Protein AF-A0A1R2D442-F1 (afdb_monomer_lite)

Structure (mmCIF, N/CA/C/O backbone):
data_AF-A0A1R2D442-F1
#
_entry.id   AF-A0A1R2D442-F1
#
loop_
_atom_site.group_PDB
_atom_site.id
_atom_site.type_symbol
_atom_site.label_atom_id
_atom_site.label_alt_id
_atom_site.label_comp_id
_atom_site.label_asym_id
_atom_site.label_entity_id
_atom_site.label_seq_id
_atom_site.pdbx_PDB_ins_code
_atom_site.Cartn_x
_atom_site.Cartn_y
_atom_site.Cartn_z
_atom_site.occupancy
_atom_site.B_iso_or_equiv
_atom_site.auth_seq_id
_atom_site.auth_comp_id
_atom_site.auth_asym_id
_atom_site.auth_atom_id
_atom_site.pdbx_PDB_model_num
ATOM 1 N N . MET 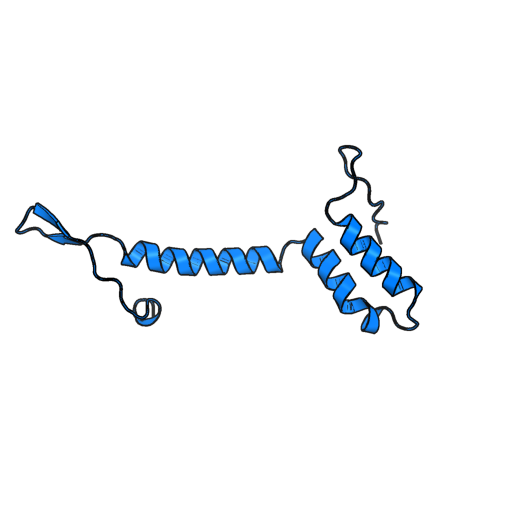A 1 1 ? 11.044 16.076 -16.675 1.00 42.22 1 MET A N 1
ATOM 2 C CA . MET A 1 1 ? 11.038 14.960 -15.705 1.00 42.22 1 MET A CA 1
ATOM 3 C C . MET A 1 1 ? 12.265 15.115 -14.827 1.00 42.22 1 MET A C 1
ATOM 5 O O . MET A 1 1 ? 13.367 15.085 -15.355 1.00 42.22 1 MET A O 1
ATOM 9 N N . SER A 1 2 ? 12.089 15.397 -13.533 1.00 43.41 2 SER A N 1
ATOM 10 C CA . SER A 1 2 ? 13.207 15.385 -12.580 1.00 43.41 2 SER A CA 1
ATOM 11 C C . 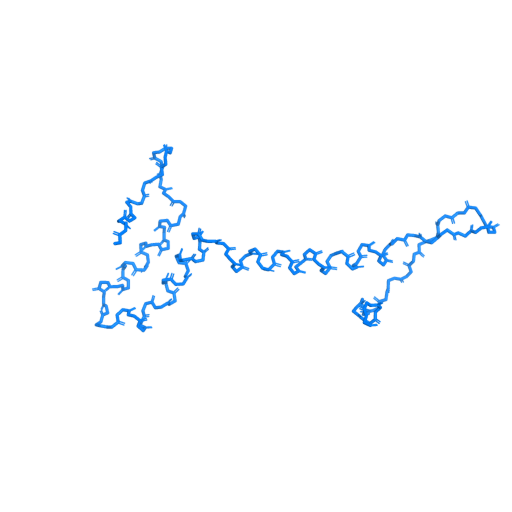SER A 1 2 ? 13.781 13.968 -12.544 1.00 43.41 2 SER A C 1
ATOM 13 O O . SER A 1 2 ? 13.036 13.015 -12.318 1.00 43.41 2 SER A O 1
ATOM 15 N N . MET A 1 3 ? 15.066 13.823 -12.857 1.00 52.88 3 MET A N 1
ATOM 16 C CA . MET A 1 3 ? 15.751 12.536 -12.884 1.00 52.88 3 MET A CA 1
ATOM 17 C C . MET A 1 3 ? 15.888 12.034 -11.444 1.00 52.88 3 MET A C 1
ATOM 19 O O . MET A 1 3 ? 16.604 12.626 -10.635 1.00 52.88 3 MET A O 1
ATOM 23 N N . PHE A 1 4 ? 15.167 10.964 -11.107 1.00 67.44 4 PHE A N 1
ATOM 24 C CA . PHE A 1 4 ? 15.327 10.282 -9.830 1.00 67.44 4 PHE A CA 1
ATOM 25 C C . PHE A 1 4 ? 16.737 9.678 -9.778 1.00 67.44 4 PHE A C 1
ATOM 27 O O . PHE A 1 4 ? 17.025 8.690 -10.446 1.00 67.44 4 PHE A O 1
ATOM 34 N N . HIS A 1 5 ? 17.635 10.303 -9.013 1.00 65.75 5 HIS A N 1
ATOM 35 C CA . HIS A 1 5 ? 19.043 9.897 -8.918 1.00 65.75 5 HIS A CA 1
ATOM 36 C C . HIS A 1 5 ? 19.276 8.681 -8.005 1.00 65.75 5 HIS A C 1
ATOM 38 O O . HIS A 1 5 ? 20.400 8.199 -7.917 1.00 65.75 5 HIS A O 1
ATOM 44 N N . GLY A 1 6 ? 18.250 8.186 -7.303 1.00 72.62 6 GLY A N 1
ATOM 45 C CA . GLY A 1 6 ? 18.356 7.004 -6.436 1.00 72.62 6 GLY A CA 1
ATOM 46 C C . GLY A 1 6 ? 19.116 7.202 -5.119 1.00 72.62 6 GLY A C 1
ATOM 47 O O . GLY A 1 6 ? 19.094 6.308 -4.277 1.00 72.62 6 GLY A O 1
ATOM 48 N N . MET A 1 7 ? 19.718 8.374 -4.900 1.00 79.75 7 MET A N 1
ATOM 49 C CA . MET A 1 7 ? 20.468 8.719 -3.688 1.00 79.75 7 MET A CA 1
ATOM 50 C C . MET A 1 7 ? 19.626 9.550 -2.720 1.00 79.75 7 MET A C 1
ATOM 52 O O . MET A 1 7 ? 18.886 10.452 -3.126 1.00 79.75 7 MET A O 1
ATOM 56 N N . SER A 1 8 ? 19.705 9.205 -1.440 1.00 80.06 8 SER A N 1
ATOM 57 C CA . SER A 1 8 ? 19.032 9.886 -0.337 1.00 80.06 8 SER A CA 1
ATOM 58 C C . SER A 1 8 ? 19.924 10.956 0.291 1.00 80.06 8 SER A C 1
ATOM 60 O O . SER A 1 8 ? 21.132 10.998 0.059 1.00 80.06 8 SER A O 1
ATOM 62 N N . LEU A 1 9 ? 19.310 11.881 1.035 1.00 80.75 9 LEU A N 1
ATOM 63 C CA . LEU A 1 9 ? 19.993 13.035 1.637 1.00 80.75 9 LEU A CA 1
ATOM 64 C C . LEU A 1 9 ? 21.011 12.626 2.713 1.00 80.75 9 LEU A C 1
ATOM 66 O O . LEU A 1 9 ? 21.939 13.370 3.001 1.00 80.75 9 LEU A O 1
ATOM 70 N N . ASP A 1 10 ? 20.844 11.436 3.280 1.00 86.06 10 ASP A N 1
ATOM 71 C CA . ASP A 1 10 ? 21.751 10.774 4.218 1.00 86.06 10 ASP A CA 1
ATOM 72 C C . ASP A 1 10 ? 22.910 10.032 3.522 1.00 86.06 10 ASP A C 1
ATOM 74 O O . ASP A 1 10 ? 23.714 9.384 4.186 1.00 86.06 10 ASP A O 1
ATOM 78 N N . GLY A 1 11 ? 23.012 10.110 2.190 1.00 82.44 11 GLY A N 1
ATOM 79 C CA . GLY A 1 11 ? 24.018 9.391 1.402 1.00 82.44 11 GLY A CA 1
ATOM 80 C C . GLY A 1 11 ? 23.702 7.906 1.201 1.00 82.44 11 GLY A C 1
ATOM 81 O O . GLY A 1 11 ? 24.472 7.201 0.549 1.00 82.44 11 GLY A O 1
ATOM 82 N N . GLY A 1 12 ? 22.570 7.434 1.729 1.00 85.50 12 GLY A N 1
ATOM 83 C CA . GLY A 1 12 ? 22.058 6.088 1.517 1.00 85.50 12 GLY A CA 1
ATOM 84 C C . GLY A 1 12 ? 21.279 5.944 0.210 1.00 85.50 12 GLY A C 1
ATOM 85 O O . GLY A 1 12 ? 21.035 6.901 -0.530 1.00 85.50 12 GLY A O 1
ATOM 86 N N . VAL A 1 13 ? 20.847 4.717 -0.065 1.00 87.50 13 VAL A N 1
ATOM 87 C CA . VAL A 1 13 ? 19.937 4.420 -1.174 1.00 87.50 13 VAL A CA 1
ATOM 88 C C . VAL A 1 13 ? 18.531 4.916 -0.820 1.00 87.50 13 VAL A C 1
ATOM 90 O O . VAL A 1 13 ? 18.041 4.680 0.283 1.00 87.50 13 VAL A O 1
ATOM 93 N N . GLN A 1 14 ? 17.862 5.594 -1.756 1.00 87.88 14 GLN A N 1
ATOM 94 C CA . GLN A 1 14 ? 16.468 6.013 -1.582 1.00 87.88 14 GLN A CA 1
ATOM 95 C C . GLN A 1 14 ? 15.564 4.815 -1.288 1.00 87.88 14 GLN A C 1
ATOM 97 O O . GLN A 1 14 ? 15.660 3.773 -1.933 1.00 87.88 14 GLN A O 1
ATOM 102 N N . ARG A 1 15 ? 14.599 4.997 -0.382 1.00 89.25 15 ARG A N 1
ATOM 103 C CA . ARG A 1 15 ? 13.645 3.950 0.031 1.00 89.25 15 ARG A CA 1
ATOM 104 C C . ARG A 1 15 ? 12.977 3.236 -1.149 1.00 89.25 15 ARG A C 1
ATOM 106 O O . ARG A 1 15 ? 12.837 2.020 -1.132 1.00 89.25 15 ARG A O 1
ATOM 113 N N . CYS A 1 16 ? 12.582 3.996 -2.169 1.00 93.00 16 CYS A N 1
ATOM 114 C CA . CYS A 1 16 ? 11.850 3.482 -3.329 1.00 93.00 16 CYS A CA 1
ATOM 115 C C . CYS A 1 16 ? 12.751 3.061 -4.498 1.00 93.00 16 CYS A C 1
ATOM 117 O O . CYS A 1 16 ? 12.250 2.721 -5.568 1.00 93.00 16 CYS A O 1
ATOM 119 N N . PHE A 1 17 ? 14.074 3.072 -4.313 1.00 92.06 17 PHE A N 1
ATOM 120 C CA . PHE A 1 17 ? 15.033 2.707 -5.353 1.00 92.06 17 PHE A CA 1
ATOM 121 C C . PHE A 1 17 ? 14.859 1.276 -5.892 1.00 92.06 17 PHE A C 1
ATOM 123 O O . PHE A 1 17 ? 14.928 1.120 -7.108 1.00 92.06 17 PHE A O 1
ATOM 130 N N . PRO A 1 18 ? 14.553 0.241 -5.080 1.00 92.56 18 PRO A N 1
ATOM 131 C CA . PRO A 1 18 ? 14.323 -1.103 -5.615 1.00 92.56 18 PRO A CA 1
ATOM 132 C C . PRO A 1 18 ? 13.138 -1.179 -6.588 1.00 92.56 18 PRO A C 1
ATOM 134 O O . PRO A 1 18 ? 13.218 -1.870 -7.598 1.00 92.56 18 PRO A O 1
ATOM 137 N N . PHE A 1 19 ? 12.055 -0.445 -6.317 1.00 94.38 19 PHE A N 1
ATOM 138 C CA . PHE A 1 19 ? 10.890 -0.383 -7.207 1.00 94.38 19 PHE A CA 1
ATOM 139 C C . PHE A 1 19 ? 11.201 0.392 -8.489 1.00 94.38 19 PHE A C 1
ATOM 141 O O . PHE A 1 19 ? 10.794 -0.011 -9.573 1.00 94.38 19 PHE A O 1
ATOM 148 N N . TRP A 1 20 ? 11.986 1.468 -8.375 1.00 92.19 20 TRP A N 1
ATOM 149 C CA . TRP A 1 20 ? 12.485 2.198 -9.537 1.00 92.19 20 TRP A CA 1
ATOM 150 C C . TRP A 1 20 ? 13.347 1.314 -10.444 1.00 92.19 20 TRP A C 1
ATOM 152 O O . TRP A 1 20 ? 13.164 1.337 -11.655 1.00 92.19 20 TRP A O 1
ATOM 162 N N . LEU A 1 21 ? 14.255 0.510 -9.877 1.00 93.25 21 LEU A N 1
ATOM 163 C CA . LEU A 1 21 ? 15.087 -0.409 -10.657 1.00 93.25 21 LEU A CA 1
ATOM 164 C C . LEU A 1 21 ? 14.244 -1.432 -11.421 1.00 93.25 21 LEU A C 1
ATOM 166 O O . LEU A 1 21 ? 14.451 -1.582 -12.619 1.00 93.25 21 LEU A O 1
ATOM 170 N N . LYS A 1 22 ? 13.249 -2.051 -10.773 1.00 93.19 22 LYS A N 1
ATOM 171 C CA . LYS A 1 22 ? 12.318 -2.971 -11.448 1.00 93.19 22 LYS A CA 1
ATOM 172 C C . LYS A 1 22 ? 11.600 -2.311 -12.624 1.00 93.19 22 LYS A C 1
ATOM 174 O O . LYS A 1 22 ? 11.584 -2.862 -13.719 1.00 93.19 22 LYS A O 1
ATOM 179 N N . PHE A 1 23 ? 11.078 -1.101 -12.417 1.00 93.75 23 PHE A N 1
ATOM 180 C CA . PHE A 1 23 ? 10.444 -0.333 -13.487 1.00 93.75 23 PHE A CA 1
ATOM 181 C C . PHE A 1 23 ? 11.413 -0.044 -14.637 1.00 93.75 23 PHE A C 1
ATOM 183 O O . PHE A 1 23 ? 11.050 -0.210 -15.796 1.00 93.75 23 PHE A O 1
ATOM 190 N N . VAL A 1 24 ? 12.646 0.367 -14.335 1.00 92.81 24 VAL A N 1
ATOM 191 C CA . VAL A 1 24 ? 13.677 0.641 -15.346 1.00 92.81 24 VAL A CA 1
ATOM 192 C C . VAL A 1 24 ? 14.063 -0.623 -16.114 1.00 92.81 24 VAL A C 1
ATOM 194 O O . VAL A 1 24 ? 14.292 -0.542 -17.320 1.00 92.81 24 VAL A O 1
ATOM 197 N N . ASP A 1 25 ? 14.141 -1.768 -15.440 1.00 93.19 25 ASP A N 1
ATOM 198 C CA . ASP A 1 25 ? 14.459 -3.053 -16.061 1.00 93.19 25 ASP A CA 1
ATOM 199 C C . ASP A 1 25 ? 13.353 -3.480 -17.034 1.00 93.19 25 ASP A C 1
ATOM 201 O O . ASP A 1 25 ? 13.663 -3.831 -18.172 1.00 93.19 25 ASP A O 1
ATOM 205 N N . CYS A 1 26 ? 12.079 -3.342 -16.649 1.00 93.44 26 CYS A N 1
ATOM 206 C CA . CYS A 1 26 ? 10.951 -3.549 -17.561 1.00 93.44 26 CYS A CA 1
ATOM 207 C C . CYS A 1 26 ? 10.968 -2.534 -18.718 1.00 93.44 26 CYS A C 1
ATOM 209 O O . CYS A 1 26 ? 10.901 -2.901 -19.888 1.00 93.44 26 CYS A O 1
ATOM 211 N N . TYR A 1 27 ? 11.143 -1.244 -18.411 1.00 92.19 27 TYR A N 1
ATOM 212 C CA . TYR A 1 27 ? 11.093 -0.154 -19.391 1.00 92.19 27 TYR A CA 1
ATOM 213 C C . TYR A 1 27 ? 12.143 -0.298 -20.499 1.00 92.19 27 TYR A C 1
ATOM 215 O O . TYR A 1 27 ? 11.917 0.125 -21.628 1.00 92.19 27 TYR A O 1
ATOM 223 N N . LYS A 1 28 ? 13.311 -0.868 -20.183 1.00 92.12 28 LYS A N 1
ATOM 224 C CA . LYS A 1 28 ? 14.384 -1.115 -21.159 1.00 92.12 28 LYS A CA 1
ATOM 225 C C . LYS A 1 28 ? 14.136 -2.338 -22.044 1.00 92.12 28 LYS A C 1
ATOM 227 O O . LYS A 1 28 ? 14.789 -2.440 -23.079 1.00 92.12 28 LYS A O 1
ATOM 232 N N . GLY A 1 29 ? 13.295 -3.274 -21.606 1.00 90.12 29 GLY A N 1
ATOM 233 C CA . GLY A 1 29 ? 13.070 -4.557 -22.273 1.00 90.12 29 GLY A CA 1
ATOM 234 C C . GLY A 1 29 ? 11.850 -4.598 -23.191 1.00 90.12 29 GLY A C 1
ATOM 235 O O . GLY A 1 29 ? 11.762 -5.510 -24.006 1.00 90.12 29 GLY A O 1
ATOM 236 N N . GLU A 1 30 ? 10.937 -3.634 -23.073 1.00 91.25 30 GLU A N 1
ATOM 237 C CA . GLU A 1 30 ? 9.624 -3.665 -23.726 1.00 91.25 30 GLU A CA 1
ATOM 238 C C . GLU A 1 30 ? 9.471 -2.595 -24.817 1.00 91.25 30 GLU A C 1
ATOM 240 O O . GLU A 1 30 ? 9.929 -1.461 -24.667 1.00 91.25 30 GLU A O 1
ATOM 245 N N . ASP A 1 31 ? 8.759 -2.942 -25.894 1.00 87.75 31 ASP A N 1
ATOM 246 C CA . ASP A 1 31 ? 8.485 -2.036 -27.023 1.00 87.75 31 ASP A CA 1
ATOM 247 C C . ASP A 1 31 ? 7.411 -0.979 -26.693 1.00 87.75 31 ASP A C 1
ATOM 249 O O . ASP A 1 31 ? 7.461 0.143 -27.201 1.00 87.75 31 ASP A O 1
ATOM 253 N N . ASP A 1 32 ? 6.455 -1.312 -25.813 1.00 89.69 32 ASP A N 1
ATOM 254 C CA . ASP A 1 32 ? 5.458 -0.377 -25.267 1.00 89.69 32 ASP A CA 1
ATOM 255 C C . ASP A 1 32 ? 5.469 -0.378 -23.726 1.00 89.69 32 ASP A C 1
ATOM 257 O O . ASP A 1 32 ? 4.632 -1.017 -23.070 1.00 89.69 32 ASP A O 1
ATOM 261 N N . PRO A 1 33 ? 6.394 0.377 -23.107 1.00 84.69 33 PRO A N 1
ATOM 262 C CA . PRO A 1 33 ? 6.508 0.439 -21.654 1.00 84.69 33 PRO A CA 1
ATOM 263 C C . PRO A 1 33 ? 5.272 1.018 -20.955 1.00 84.69 33 PRO A C 1
ATOM 265 O O . PRO A 1 33 ? 5.072 0.776 -19.764 1.00 84.69 33 PRO A O 1
ATOM 268 N N . GLY A 1 34 ? 4.443 1.795 -21.662 1.00 84.75 34 GLY A N 1
ATOM 269 C CA . GLY A 1 34 ? 3.266 2.439 -21.080 1.00 84.75 34 GLY A CA 1
ATOM 270 C C . GLY A 1 34 ? 2.183 1.434 -20.688 1.00 84.75 34 GLY A C 1
ATOM 271 O O . GLY A 1 34 ? 1.552 1.579 -19.637 1.00 84.75 34 GLY A O 1
ATOM 272 N N . ALA A 1 35 ? 1.991 0.403 -21.511 1.00 89.56 35 ALA A N 1
ATOM 273 C CA . ALA A 1 35 ? 1.067 -0.688 -21.230 1.00 89.56 35 ALA A CA 1
ATOM 274 C C . ALA A 1 35 ? 1.736 -1.815 -20.428 1.00 89.56 35 ALA A C 1
ATOM 276 O O . ALA A 1 35 ? 1.161 -2.280 -19.441 1.00 89.56 35 ALA A O 1
ATOM 277 N N . MET A 1 36 ? 2.948 -2.218 -20.824 1.00 91.06 36 MET A N 1
ATOM 278 C CA . MET A 1 36 ? 3.603 -3.434 -20.326 1.00 91.06 36 MET A CA 1
ATOM 279 C C . MET A 1 36 ? 4.218 -3.259 -18.932 1.00 91.06 36 MET A C 1
ATOM 281 O O . MET A 1 36 ? 4.099 -4.146 -18.095 1.00 91.06 36 MET A O 1
ATOM 285 N N . CYS A 1 37 ? 4.778 -2.083 -18.629 1.00 95.00 37 CYS A N 1
ATOM 286 C CA . CYS A 1 37 ? 5.448 -1.799 -17.349 1.00 95.00 37 CYS A CA 1
ATOM 287 C C . CYS A 1 37 ? 4.575 -0.998 -16.376 1.00 95.00 37 CYS A C 1
ATOM 289 O O . CYS A 1 37 ? 5.063 -0.356 -15.439 1.00 95.00 37 CYS A O 1
ATOM 291 N N . ARG A 1 38 ? 3.257 -0.995 -16.608 1.00 94.75 38 ARG A N 1
ATOM 292 C CA . ARG A 1 38 ? 2.303 -0.207 -15.824 1.00 94.75 38 ARG A CA 1
ATOM 293 C C . ARG A 1 38 ? 2.282 -0.625 -14.356 1.00 94.75 38 ARG A C 1
ATOM 295 O O . ARG A 1 38 ? 2.118 0.233 -13.493 1.00 94.75 38 ARG A O 1
ATOM 302 N N . GLU A 1 39 ? 2.409 -1.917 -14.075 1.00 95.00 39 GLU A N 1
ATOM 303 C CA . GLU A 1 39 ? 2.386 -2.446 -12.707 1.00 95.00 39 GLU A CA 1
ATOM 304 C C . GLU A 1 39 ? 3.636 -2.020 -11.927 1.00 95.00 39 GLU A C 1
ATOM 306 O O . GLU A 1 39 ? 3.502 -1.410 -10.867 1.00 95.00 39 GLU A O 1
ATOM 311 N N . ASP A 1 40 ? 4.830 -2.179 -12.506 1.00 94.62 40 ASP A N 1
ATOM 312 C CA . ASP A 1 40 ? 6.082 -1.726 -11.884 1.00 94.62 40 ASP A CA 1
ATOM 313 C C . ASP A 1 40 ? 6.095 -0.211 -11.640 1.00 94.62 40 ASP A C 1
ATOM 315 O O . ASP A 1 40 ? 6.538 0.270 -10.592 1.00 94.62 40 ASP A O 1
ATOM 319 N N . PHE A 1 41 ? 5.562 0.565 -12.590 1.00 93.94 41 PHE A N 1
ATOM 320 C CA . PHE A 1 41 ? 5.405 2.004 -12.409 1.00 93.94 41 PHE A CA 1
ATOM 321 C C . PHE A 1 41 ? 4.443 2.332 -11.261 1.00 93.94 41 PHE A C 1
ATOM 323 O O . PHE A 1 41 ? 4.708 3.240 -10.469 1.00 93.94 41 PHE A O 1
ATOM 330 N N . GLN A 1 42 ? 3.324 1.609 -11.155 1.00 95.56 42 GLN A N 1
ATOM 331 C CA . GLN A 1 42 ? 2.366 1.803 -10.071 1.00 95.56 42 GLN A CA 1
ATOM 332 C C . GLN A 1 42 ? 2.979 1.496 -8.708 1.00 95.56 42 GLN A C 1
ATOM 334 O O . GLN A 1 42 ? 2.699 2.243 -7.775 1.00 95.56 42 GLN A O 1
ATOM 339 N N . ASP A 1 43 ? 3.814 0.466 -8.594 1.00 95.94 43 ASP A N 1
ATOM 340 C CA . ASP A 1 43 ? 4.507 0.123 -7.349 1.00 95.94 43 ASP A CA 1
ATOM 341 C C . ASP A 1 43 ? 5.528 1.196 -6.954 1.00 95.94 43 ASP A C 1
ATOM 343 O O . ASP A 1 43 ? 5.556 1.648 -5.807 1.00 95.94 43 ASP A O 1
ATOM 347 N N . PHE A 1 44 ? 6.320 1.688 -7.912 1.00 94.25 44 PHE A N 1
ATOM 348 C CA . PHE A 1 44 ? 7.228 2.812 -7.671 1.00 94.25 44 PHE A CA 1
ATOM 349 C C . PHE A 1 44 ? 6.470 4.074 -7.226 1.00 94.25 44 PHE A C 1
ATOM 351 O O . PHE A 1 44 ? 6.843 4.726 -6.243 1.00 94.25 44 PHE A O 1
ATOM 358 N N . HIS A 1 45 ? 5.379 4.406 -7.919 1.00 94.44 45 HIS A N 1
ATOM 359 C CA . HIS A 1 45 ? 4.547 5.561 -7.596 1.00 94.44 45 HIS A CA 1
ATOM 360 C C . HIS A 1 45 ? 3.838 5.404 -6.239 1.00 94.44 45 HIS A C 1
ATOM 362 O O . HIS A 1 45 ? 3.709 6.375 -5.485 1.00 94.44 45 HIS A O 1
ATOM 368 N N . GLU A 1 46 ? 3.385 4.195 -5.903 1.00 96.38 46 GLU A N 1
ATOM 369 C CA . GLU A 1 46 ? 2.808 3.869 -4.599 1.00 96.38 46 GLU A CA 1
ATOM 370 C C . GLU A 1 46 ? 3.844 4.079 -3.501 1.00 96.38 46 GLU A C 1
ATOM 372 O O . GLU A 1 46 ? 3.567 4.846 -2.590 1.00 96.38 46 GLU A O 1
ATOM 377 N N . CYS A 1 47 ? 5.066 3.562 -3.641 1.00 94.62 47 CYS A N 1
ATOM 378 C CA . CYS A 1 47 ? 6.110 3.764 -2.638 1.00 94.62 47 CYS A CA 1
ATOM 379 C C . CYS A 1 47 ? 6.417 5.254 -2.399 1.00 94.62 47 CYS A C 1
ATOM 381 O O . CYS A 1 47 ? 6.618 5.681 -1.258 1.00 94.62 47 CYS A O 1
ATOM 383 N N . SER A 1 48 ? 6.431 6.068 -3.463 1.00 90.81 48 SER A N 1
ATOM 384 C CA . SER A 1 48 ? 6.720 7.503 -3.356 1.00 90.81 48 SER A CA 1
ATOM 385 C C . SER A 1 48 ? 5.597 8.301 -2.693 1.00 90.81 48 SER A C 1
ATOM 387 O O . SER A 1 48 ? 5.875 9.306 -2.041 1.00 90.81 48 SER A O 1
ATOM 389 N N . THR A 1 49 ? 4.338 7.916 -2.907 1.00 93.25 49 THR A N 1
ATOM 390 C CA . THR A 1 49 ? 3.171 8.702 -2.466 1.00 93.25 49 THR A CA 1
ATOM 391 C C . THR A 1 49 ? 2.455 8.101 -1.264 1.00 93.25 49 THR A C 1
ATOM 393 O O . THR A 1 49 ? 1.762 8.816 -0.551 1.00 93.25 49 THR A O 1
ATOM 396 N N . ARG A 1 50 ? 2.611 6.795 -1.039 1.00 95.25 50 ARG A N 1
ATOM 397 C CA . ARG A 1 50 ? 1.962 5.966 -0.012 1.00 95.25 50 ARG A CA 1
ATOM 398 C C . ARG A 1 50 ? 0.437 6.085 -0.013 1.00 95.25 50 ARG A C 1
ATOM 400 O O . ARG A 1 50 ? -0.226 5.894 1.002 1.00 95.25 50 ARG A O 1
ATOM 407 N N . ASN A 1 51 ? -0.150 6.434 -1.159 1.00 95.56 51 ASN A N 1
ATOM 408 C CA . ASN A 1 51 ? -1.574 6.751 -1.264 1.00 95.56 51 ASN A CA 1
ATOM 409 C C . ASN A 1 51 ? -2.473 5.545 -0.967 1.00 95.56 51 ASN A C 1
ATOM 411 O O . ASN A 1 51 ? -3.506 5.699 -0.312 1.00 95.56 51 ASN A O 1
ATOM 415 N N . LYS A 1 52 ? -2.115 4.354 -1.471 1.00 96.25 52 LYS A N 1
ATOM 416 C CA . LYS A 1 52 ? -2.906 3.134 -1.245 1.00 96.25 52 LYS A CA 1
ATOM 417 C C . LYS A 1 52 ? -2.802 2.716 0.222 1.00 96.25 52 LYS A C 1
ATOM 419 O O . LYS A 1 52 ? -3.831 2.475 0.848 1.00 96.25 52 LYS A O 1
ATOM 424 N N . GLU A 1 53 ? -1.593 2.735 0.783 1.00 96.81 53 GLU A N 1
ATOM 425 C CA . GLU A 1 53 ? -1.363 2.461 2.203 1.00 96.81 53 GLU A CA 1
ATOM 426 C C . GLU A 1 53 ? -2.119 3.431 3.127 1.00 96.81 53 GLU A C 1
ATOM 428 O O . GLU A 1 53 ? -2.817 2.994 4.037 1.00 96.81 53 GLU A O 1
ATOM 433 N N . MET A 1 54 ? -2.052 4.745 2.883 1.00 97.50 54 MET A N 1
ATOM 434 C CA . MET A 1 54 ? -2.764 5.733 3.702 1.00 97.50 54 MET A CA 1
ATOM 435 C C . MET A 1 54 ? -4.278 5.511 3.696 1.00 97.50 54 MET A C 1
ATOM 437 O O . MET A 1 54 ? -4.913 5.591 4.747 1.00 97.50 54 MET A O 1
ATOM 441 N N . ARG A 1 55 ? -4.865 5.193 2.534 1.00 97.62 55 ARG A N 1
ATOM 442 C CA . ARG A 1 55 ? -6.300 4.875 2.430 1.00 97.62 55 ARG A CA 1
ATOM 443 C C . ARG A 1 55 ? -6.659 3.607 3.196 1.00 97.62 55 ARG A C 1
ATOM 445 O O . ARG A 1 55 ? -7.677 3.589 3.883 1.00 97.62 55 ARG A O 1
ATOM 452 N N . LEU A 1 56 ? -5.825 2.572 3.103 1.00 97.31 56 LEU A N 1
ATOM 453 C CA . LEU A 1 56 ? -6.019 1.338 3.858 1.00 97.31 56 LEU A CA 1
ATOM 454 C C . LEU A 1 56 ? -5.952 1.602 5.367 1.00 97.31 56 LEU A C 1
ATOM 456 O O . LEU A 1 56 ? -6.857 1.207 6.094 1.00 97.31 56 LEU A O 1
ATOM 460 N N . ASN A 1 57 ? -4.932 2.328 5.827 1.00 97.94 57 ASN A N 1
ATOM 461 C CA . ASN A 1 57 ? -4.773 2.688 7.235 1.00 97.94 57 ASN A CA 1
ATOM 462 C C . ASN A 1 57 ? -5.954 3.518 7.746 1.00 97.94 57 ASN A C 1
ATOM 464 O O . ASN A 1 57 ? -6.422 3.295 8.860 1.00 97.94 57 ASN A O 1
ATOM 468 N N . TYR A 1 58 ? -6.461 4.456 6.942 1.00 97.38 58 TYR A N 1
ATOM 469 C CA . TYR A 1 58 ? -7.656 5.220 7.291 1.00 97.38 58 TYR A CA 1
ATOM 470 C C . TYR A 1 58 ? -8.860 4.299 7.496 1.00 97.38 58 TYR A C 1
ATOM 472 O O . TYR A 1 58 ? -9.512 4.374 8.534 1.00 97.38 58 TYR A O 1
ATOM 480 N N . ARG A 1 59 ? -9.094 3.373 6.559 1.00 96.50 59 ARG A N 1
ATOM 481 C CA . ARG A 1 59 ? -10.208 2.430 6.657 1.00 96.50 59 ARG A CA 1
ATOM 482 C C . ARG A 1 59 ? -10.073 1.495 7.858 1.00 96.50 59 ARG A C 1
ATOM 484 O O . ARG A 1 59 ? -11.034 1.300 8.587 1.00 96.50 59 ARG A O 1
ATOM 491 N N . ILE A 1 60 ? -8.880 0.963 8.114 1.00 96.50 60 ILE A N 1
ATOM 492 C CA . ILE A 1 60 ? -8.622 0.129 9.297 1.00 96.50 60 ILE A CA 1
ATOM 493 C C . ILE A 1 60 ? -8.907 0.915 10.583 1.00 96.50 60 ILE A C 1
ATOM 495 O O . ILE A 1 60 ? -9.550 0.394 11.491 1.00 96.50 60 ILE A O 1
ATOM 499 N N . ASN A 1 61 ? -8.457 2.169 10.670 1.00 96.19 61 ASN A N 1
ATOM 500 C CA . ASN A 1 61 ? -8.696 3.003 11.847 1.00 96.19 61 ASN A CA 1
ATOM 501 C C . ASN A 1 61 ? -10.178 3.323 12.052 1.00 96.19 61 ASN A C 1
ATOM 503 O O . ASN A 1 61 ? -10.630 3.349 13.195 1.00 96.19 61 ASN A O 1
ATOM 507 N N . GLU A 1 62 ? -10.922 3.547 10.972 1.00 93.88 62 GLU A N 1
ATOM 508 C CA . GLU A 1 62 ? -1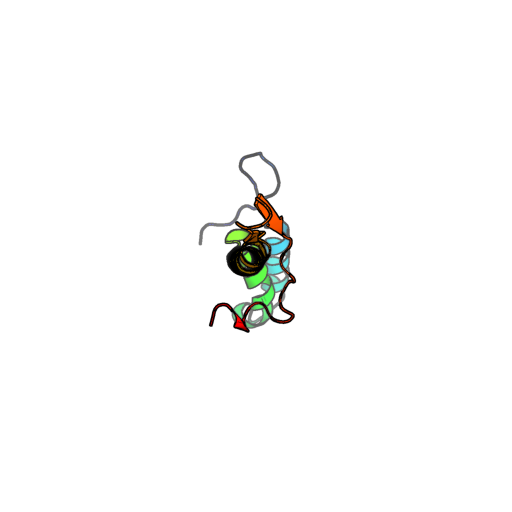2.372 3.728 11.006 1.00 93.88 62 GLU A CA 1
ATOM 509 C C . GLU A 1 62 ? -13.069 2.487 11.577 1.00 93.88 62 GLU A C 1
ATOM 511 O O . GLU A 1 62 ? -13.834 2.602 12.535 1.00 93.88 62 GLU A O 1
ATOM 516 N N . GLU A 1 63 ? -12.739 1.292 11.079 1.00 91.19 63 GLU A N 1
ATOM 517 C CA . GLU A 1 63 ? -13.322 0.056 11.609 1.00 91.19 63 GLU A CA 1
ATOM 518 C C . GLU A 1 63 ? -12.937 -0.163 13.079 1.00 91.19 63 GLU A C 1
ATOM 520 O O . GLU A 1 63 ? -13.789 -0.436 13.923 1.00 91.19 63 GLU A O 1
ATOM 525 N N . LEU A 1 64 ? -11.667 0.041 13.440 1.00 92.25 64 LEU A N 1
ATOM 526 C CA . LEU A 1 64 ? -11.222 -0.046 14.835 1.00 92.25 64 LEU A CA 1
ATOM 527 C C . LEU A 1 64 ? -11.932 0.965 15.743 1.00 92.25 64 LEU A C 1
ATOM 529 O O . LEU A 1 64 ? -12.135 0.687 16.926 1.00 92.25 64 LEU A O 1
ATOM 533 N N . HIS A 1 65 ? -12.294 2.139 15.228 1.00 90.62 65 HIS A N 1
ATOM 534 C CA . HIS A 1 65 ? -13.020 3.144 15.993 1.00 90.62 65 HIS A CA 1
ATOM 535 C C . HIS A 1 65 ? -14.439 2.681 16.335 1.00 90.62 65 HIS A C 1
ATOM 537 O O . HIS A 1 65 ? -14.836 2.795 17.497 1.00 90.62 65 HIS A O 1
ATOM 543 N N . LYS A 1 66 ? -15.154 2.074 15.379 1.00 88.44 66 LYS A N 1
ATOM 544 C CA . LYS A 1 66 ? -16.471 1.458 15.617 1.00 88.44 66 LYS A CA 1
ATOM 545 C C . LYS A 1 66 ? -16.406 0.429 16.745 1.00 88.44 66 LYS A C 1
ATOM 547 O O . LYS A 1 66 ? -17.165 0.510 17.710 1.00 88.44 66 LYS A O 1
ATOM 552 N N . TRP A 1 67 ? -15.427 -0.475 16.686 1.00 87.19 67 TRP A N 1
ATOM 553 C CA . TRP A 1 67 ? -15.210 -1.485 17.726 1.00 87.19 67 TRP A CA 1
ATOM 554 C C . TRP A 1 67 ? -14.899 -0.879 19.096 1.00 87.19 67 TRP A C 1
ATOM 556 O O . TRP A 1 67 ? -15.420 -1.345 20.107 1.00 87.19 67 TRP A O 1
ATOM 566 N N . LYS A 1 68 ? -14.082 0.181 19.149 1.00 88.50 68 LYS A N 1
ATOM 567 C CA . LYS A 1 68 ? -13.765 0.873 20.408 1.00 88.50 68 LYS A CA 1
ATOM 568 C C . LYS A 1 68 ? -14.998 1.492 21.055 1.00 88.50 68 LYS A C 1
ATOM 570 O O . LYS A 1 68 ? -15.104 1.424 22.272 1.00 88.50 68 LYS A O 1
ATOM 575 N N . ILE A 1 69 ? -15.907 2.074 20.269 1.00 86.94 69 ILE A N 1
ATOM 576 C CA . ILE A 1 69 ? -17.161 2.649 20.781 1.00 86.94 69 ILE A CA 1
ATOM 577 C C . ILE A 1 69 ? -18.066 1.550 21.346 1.00 86.94 69 ILE A C 1
ATOM 579 O O . ILE A 1 69 ? -18.587 1.694 22.449 1.00 86.94 69 ILE A O 1
ATOM 583 N N . LEU A 1 70 ? -18.224 0.439 20.622 1.00 85.69 70 LEU A N 1
ATOM 584 C CA . LEU A 1 70 ? -19.061 -0.683 21.062 1.00 85.69 70 LEU A CA 1
ATOM 585 C C . LEU A 1 70 ? -18.525 -1.371 22.325 1.00 85.69 70 LEU A C 1
ATOM 587 O O . LEU A 1 70 ? -19.299 -1.916 23.107 1.00 85.69 70 LEU A O 1
ATOM 591 N N . ALA A 1 71 ? -17.209 -1.334 22.535 1.00 86.62 71 ALA A N 1
ATOM 592 C CA . ALA A 1 71 ? -16.561 -1.902 23.710 1.00 86.62 71 ALA A CA 1
ATOM 593 C C . ALA A 1 71 ? -16.644 -1.010 24.966 1.00 86.62 71 ALA A C 1
ATOM 595 O O . ALA A 1 71 ? -16.151 -1.421 26.018 1.00 86.62 71 ALA A O 1
ATOM 596 N N . ILE A 1 72 ? -17.224 0.198 24.889 1.00 87.06 72 ILE A N 1
ATOM 597 C CA . ILE A 1 72 ? -17.344 1.087 26.054 1.00 87.06 72 ILE A CA 1
ATOM 598 C C . ILE A 1 72 ? -18.286 0.440 27.087 1.00 87.06 72 ILE A C 1
ATOM 600 O O . ILE A 1 72 ? -19.445 0.171 26.763 1.00 87.06 72 ILE A O 1
ATOM 604 N N 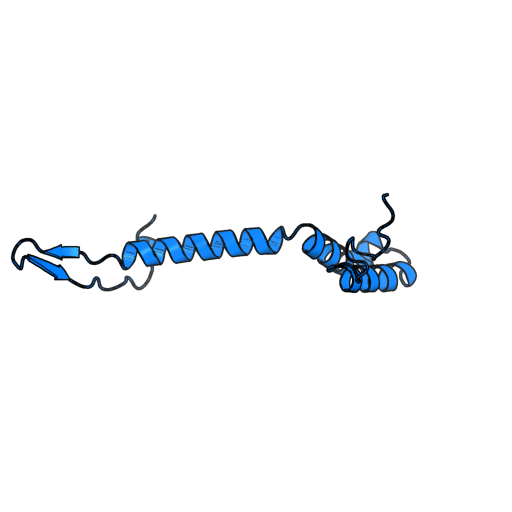. PRO A 1 73 ? -17.830 0.211 28.336 1.00 88.12 73 PRO A N 1
ATOM 605 C CA . PRO A 1 73 ? -18.677 -0.322 29.399 1.00 88.12 73 PRO A CA 1
ATOM 606 C C . PRO A 1 73 ? -19.868 0.594 29.684 1.00 88.12 73 PRO A C 1
ATOM 608 O O . PRO A 1 73 ? -19.735 1.821 29.679 1.00 88.12 73 PRO A O 1
ATOM 611 N N . ARG A 1 74 ? -21.026 0.011 29.996 1.00 85.12 74 ARG A N 1
ATOM 612 C CA . ARG A 1 74 ? -22.211 0.788 30.382 1.00 85.12 74 ARG A CA 1
ATOM 613 C C . ARG A 1 74 ? -22.256 0.949 31.894 1.00 85.12 74 ARG A C 1
ATOM 615 O O . ARG A 1 74 ? -22.042 -0.011 32.627 1.00 85.12 74 ARG A O 1
ATOM 622 N N . TYR A 1 75 ? -22.539 2.165 32.353 1.00 89.94 75 TYR A N 1
ATOM 623 C CA . TYR A 1 75 ? -22.739 2.434 33.773 1.00 89.94 75 TYR A CA 1
ATOM 624 C C . TYR A 1 75 ? -24.135 1.978 34.206 1.00 89.94 75 TYR A C 1
ATOM 626 O O . TYR A 1 75 ? -25.126 2.296 33.542 1.00 89.94 75 TYR A O 1
ATOM 634 N N . ASN A 1 76 ? -24.198 1.234 35.307 1.00 90.81 76 ASN A N 1
ATOM 635 C CA . ASN A 1 76 ? -25.432 0.822 35.958 1.00 90.81 76 ASN A CA 1
ATOM 636 C C . ASN A 1 76 ? -25.606 1.620 37.259 1.00 90.81 76 ASN A C 1
ATOM 638 O O . ASN A 1 76 ? -24.837 1.456 38.205 1.00 90.81 76 ASN A O 1
ATOM 642 N N . GLU A 1 77 ? -26.633 2.473 37.304 1.00 94.00 77 GLU A N 1
ATOM 643 C CA . GLU A 1 77 ? -26.927 3.350 38.447 1.00 94.00 77 GLU A CA 1
ATOM 644 C C . GLU A 1 77 ? -27.367 2.579 39.700 1.00 94.00 77 GLU A C 1
ATOM 646 O O . GLU A 1 77 ? -27.160 3.045 40.816 1.00 94.00 77 GLU A O 1
ATOM 651 N N . LEU A 1 78 ? -27.971 1.395 39.538 1.00 93.81 78 LEU A N 1
ATOM 652 C CA . LEU A 1 78 ? -28.492 0.608 40.662 1.00 93.81 78 LEU A CA 1
ATOM 653 C C . LEU A 1 78 ? -27.379 -0.104 41.434 1.00 93.81 78 LEU A C 1
ATOM 655 O O . LEU A 1 78 ? -27.513 -0.341 42.633 1.00 93.81 78 LEU A O 1
ATOM 659 N N . THR A 1 79 ? -26.301 -0.470 40.743 1.00 91.88 79 THR A N 1
ATOM 660 C CA . THR A 1 79 ? -25.165 -1.211 41.306 1.00 91.88 79 THR A CA 1
ATOM 661 C C . THR A 1 79 ? -23.914 -0.350 41.471 1.00 91.88 79 THR A C 1
ATOM 663 O O . THR A 1 79 ? -22.916 -0.852 41.980 1.00 91.88 79 THR A O 1
ATOM 666 N N . ASP A 1 80 ? -23.966 0.921 41.052 1.00 93.00 80 ASP A N 1
ATOM 667 C CA . ASP A 1 80 ? -22.837 1.861 41.017 1.00 93.00 80 ASP A CA 1
ATOM 668 C C . ASP A 1 80 ? -21.579 1.248 40.366 1.00 93.00 80 ASP A C 1
ATOM 670 O O . ASP A 1 80 ? -20.466 1.302 40.891 1.00 93.00 80 ASP A O 1
ATOM 674 N N . SER A 1 81 ? -21.764 0.582 39.220 1.00 89.81 81 SER A N 1
ATOM 675 C CA . SER A 1 81 ? -20.701 -0.186 38.559 1.00 89.81 81 SER A CA 1
ATOM 676 C C . SER A 1 81 ? -20.733 -0.078 37.035 1.00 89.81 81 SER A C 1
ATOM 678 O O . SER A 1 81 ? -21.793 0.054 36.427 1.00 89.81 81 SER A O 1
ATOM 680 N N . PHE A 1 82 ? -19.563 -0.205 36.401 1.00 90.00 82 PHE A N 1
ATOM 681 C CA . PHE A 1 82 ? -19.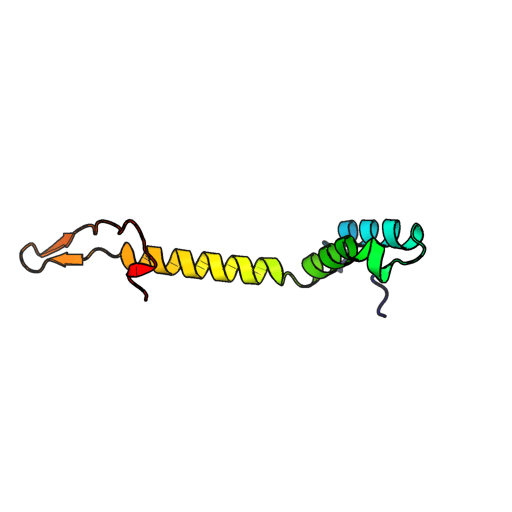443 -0.359 34.949 1.00 90.00 82 PHE A CA 1
ATOM 682 C C . PHE A 1 82 ? -19.545 -1.832 34.557 1.00 90.00 82 PHE A C 1
ATOM 684 O O . PHE A 1 82 ? -18.687 -2.637 34.921 1.00 90.00 82 PHE A O 1
ATOM 691 N N . GLU A 1 83 ? -20.573 -2.176 33.792 1.00 86.25 83 GLU A N 1
ATOM 692 C CA . GLU A 1 83 ? -20.801 -3.535 33.314 1.00 86.25 83 GLU A CA 1
ATOM 693 C C . GLU A 1 83 ? -20.254 -3.718 31.887 1.00 86.25 83 GLU A C 1
ATOM 695 O O . GLU A 1 83 ? -20.385 -2.816 31.044 1.00 86.25 83 GLU A O 1
ATOM 700 N N . PRO A 1 84 ? -19.621 -4.870 31.590 1.00 80.50 84 PRO A N 1
ATOM 701 C CA . PRO A 1 84 ? -19.109 -5.158 30.259 1.00 80.50 84 PRO A CA 1
ATOM 702 C C . PRO A 1 84 ? -20.260 -5.303 29.259 1.00 80.50 84 PRO A C 1
ATOM 704 O O . PRO A 1 84 ? -21.264 -5.963 29.524 1.00 80.50 84 PRO A O 1
ATOM 707 N N . VAL A 1 85 ? -20.094 -4.709 28.079 1.00 81.31 85 VAL A N 1
ATOM 708 C CA . VAL A 1 85 ? -21.060 -4.821 26.982 1.00 81.31 85 VAL A CA 1
ATOM 709 C C . VAL A 1 85 ? -20.740 -6.061 26.152 1.00 81.31 85 VAL A C 1
ATOM 711 O O . VAL A 1 85 ? -19.582 -6.315 25.817 1.00 81.31 85 VAL A O 1
ATOM 714 N N . SER A 1 86 ? -21.767 -6.842 25.808 1.00 80.31 86 SER A N 1
ATOM 715 C CA . SER A 1 86 ? -21.620 -7.901 24.807 1.00 80.31 86 SER A CA 1
ATOM 716 C C . SER A 1 86 ? -21.500 -7.267 23.423 1.00 80.31 86 SER A C 1
ATOM 718 O O . SER A 1 86 ? -22.358 -6.486 23.011 1.00 80.31 86 SER A O 1
ATOM 720 N N . LEU A 1 87 ? -20.404 -7.561 22.724 1.00 79.38 87 LEU A N 1
ATOM 721 C CA . LEU A 1 87 ? -20.177 -7.015 21.392 1.00 79.38 87 LEU A CA 1
ATOM 722 C C . LEU A 1 87 ? -21.186 -7.622 20.401 1.00 79.38 87 LEU A C 1
ATOM 724 O O . LEU A 1 87 ? -21.404 -8.838 20.432 1.00 79.38 87 LEU A O 1
ATOM 728 N N . PRO A 1 88 ? -21.795 -6.810 19.519 1.00 79.44 88 PRO A N 1
ATOM 729 C CA . PRO A 1 88 ? -22.666 -7.325 18.472 1.00 79.44 88 PRO A CA 1
ATOM 730 C C . PRO A 1 88 ? -21.865 -8.167 17.467 1.00 79.44 88 PRO A C 1
ATOM 732 O O . PRO A 1 88 ? -20.679 -7.927 17.241 1.00 79.44 88 PRO A O 1
ATOM 735 N N . ALA A 1 89 ? -22.525 -9.151 16.849 1.00 78.50 89 ALA A N 1
ATOM 736 C CA . ALA A 1 89 ? -21.914 -9.992 15.814 1.00 78.50 89 ALA A CA 1
ATOM 737 C C . ALA A 1 89 ? -21.572 -9.200 14.539 1.00 78.50 89 ALA A C 1
ATOM 739 O O . ALA A 1 89 ? -20.635 -9.557 13.829 1.00 78.50 89 ALA A O 1
ATOM 740 N N . ASP A 1 90 ? -22.322 -8.126 14.283 1.00 81.69 90 ASP A N 1
ATOM 741 C CA . ASP A 1 90 ? -22.102 -7.181 13.196 1.00 81.69 90 ASP A CA 1
ATOM 742 C C . ASP A 1 90 ? -22.054 -5.746 13.764 1.00 81.69 90 ASP A C 1
ATOM 744 O O . ASP A 1 90 ? -23.087 -5.226 14.199 1.00 81.69 90 ASP A O 1
ATOM 748 N N . PRO A 1 91 ? -20.870 -5.111 13.814 1.00 74.12 91 PRO A N 1
ATOM 749 C CA . PRO A 1 91 ? -20.714 -3.719 14.228 1.00 74.12 91 PRO A CA 1
ATOM 750 C C . PRO A 1 91 ? -21.397 -2.734 13.289 1.00 74.12 91 PRO A C 1
ATOM 752 O O . PRO A 1 91 ? -21.869 -1.697 13.749 1.00 74.12 91 PRO A O 1
ATOM 755 N N . ASP A 1 92 ? -21.416 -3.027 11.987 1.00 80.50 92 ASP A N 1
ATOM 756 C CA . ASP A 1 92 ? -21.851 -2.076 10.968 1.00 80.50 92 ASP A CA 1
ATOM 757 C C . ASP A 1 92 ? -23.350 -1.806 11.090 1.00 80.50 92 ASP A C 1
ATOM 759 O O . ASP A 1 92 ? -23.775 -0.655 11.016 1.00 80.50 92 ASP A O 1
ATOM 763 N N . ALA A 1 93 ? -24.137 -2.826 11.445 1.00 79.12 93 ALA A N 1
ATOM 764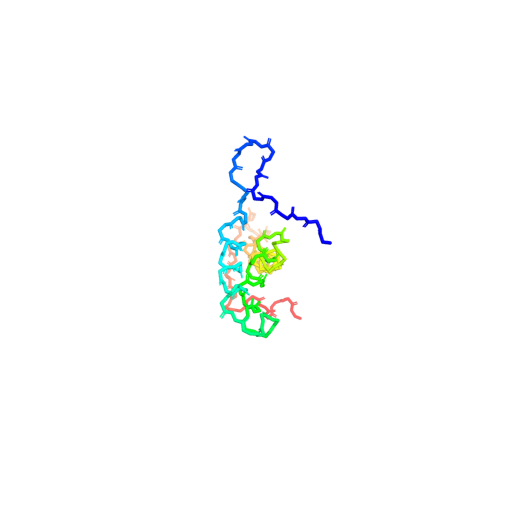 C CA . ALA A 1 93 ? -25.563 -2.700 11.747 1.00 79.12 93 ALA A CA 1
ATOM 765 C C . ALA A 1 93 ? -25.904 -1.639 12.818 1.00 79.12 93 ALA A C 1
ATOM 767 O O . ALA A 1 93 ? -27.039 -1.172 12.862 1.00 79.12 93 ALA A O 1
ATOM 768 N N . TYR A 1 94 ? -24.958 -1.258 13.686 1.00 72.81 94 TYR A N 1
ATOM 769 C CA . TYR A 1 94 ? -25.175 -0.260 14.741 1.00 72.81 94 TYR A CA 1
ATOM 770 C C . TYR A 1 94 ? -24.882 1.185 14.296 1.00 72.81 94 TYR A C 1
ATOM 772 O O . TYR A 1 94 ? -25.345 2.129 14.933 1.00 72.81 94 TYR A O 1
ATOM 780 N N . PHE A 1 95 ? -24.108 1.371 13.223 1.00 73.62 95 PHE A N 1
ATOM 781 C CA . PHE A 1 95 ? -23.680 2.687 12.727 1.00 73.62 95 PHE A CA 1
ATOM 782 C C . PHE A 1 95 ? -24.385 3.101 11.419 1.00 73.62 95 PHE A C 1
ATOM 784 O O . PHE A 1 95 ? -23.955 4.067 10.782 1.00 73.62 95 PHE A O 1
ATOM 791 N N . HIS A 1 96 ? -25.443 2.383 11.023 1.00 61.00 96 HIS A N 1
ATOM 792 C CA . HIS A 1 96 ? -26.248 2.615 9.817 1.00 61.00 96 HIS A CA 1
ATOM 793 C C . HIS A 1 96 ? -27.575 3.328 10.089 1.00 61.00 96 HIS A C 1
ATOM 795 O O . HIS A 1 96 ? -28.219 3.034 11.120 1.00 61.00 96 HIS A O 1
#

pLDDT: mean 87.33, std 10.55, range [42.22, 97.94]

Sequence (96 aa):
MSMFHGMSLDGGVQRCFPFWLKFVDCYKGEDDPGAMCREDFQDFHECSTRNKEMRLNYRINEELHKWKILAIPRYNELTDSFEPVSLPADPDAYFH

Foldseek 3Di:
DPDPPQADPVRDGDPLSVLVVLLVVQVVVDPDSVPRSVVSVVSSVCRVPVVVVVVVVVVVVVVVVLVVVQQFFDQDPVVRDTHGGDRDPDSVVVVD

Organism: NCBI:txid5963

Secondary structure (DSSP, 8-state):
------B-TTSSB-TTHHHHHHHHHHHHH-S-HHHHTHHHHHHHHHHHH-HHHHHHHHHHHHHHHHHHHHTPPEEETTTTEEEPPPPPS-SGGG--

Radius of gyration: 24.11 Å; chains: 1; bounding box: 52×25×68 Å